Protein AF-A0A936X1R2-F1 (afdb_monomer)

Structure (mmCIF, N/CA/C/O backbone):
data_AF-A0A936X1R2-F1
#
_entry.id   AF-A0A936X1R2-F1
#
loop_
_atom_site.group_PDB
_atom_site.id
_atom_site.type_symbol
_atom_site.label_atom_id
_atom_site.label_alt_id
_atom_site.label_comp_id
_atom_site.label_asym_id
_atom_site.label_entity_id
_atom_site.label_seq_id
_atom_site.pdbx_PDB_ins_code
_atom_site.Cartn_x
_atom_site.Cartn_y
_atom_site.Cartn_z
_atom_site.occupancy
_atom_site.B_iso_or_equiv
_atom_site.auth_seq_id
_atom_site.auth_comp_id
_atom_site.auth_asym_id
_atom_site.auth_atom_id
_atom_site.pdbx_PDB_model_num
ATOM 1 N N . MET A 1 1 ? -15.757 0.746 9.526 1.00 75.25 1 MET A N 1
ATOM 2 C CA . MET A 1 1 ? -15.346 -0.447 10.294 1.00 75.25 1 MET A CA 1
ATOM 3 C C . MET A 1 1 ? -14.422 -0.104 11.464 1.00 75.25 1 MET A C 1
ATOM 5 O O . MET A 1 1 ? -14.875 -0.240 12.589 1.00 75.25 1 MET A O 1
ATOM 9 N N . ALA A 1 2 ? -13.199 0.405 11.245 1.00 78.88 2 ALA A N 1
ATOM 10 C CA . ALA A 1 2 ? -12.267 0.756 12.336 1.00 78.88 2 ALA A CA 1
ATOM 11 C C . ALA A 1 2 ? -12.829 1.808 13.318 1.00 78.88 2 ALA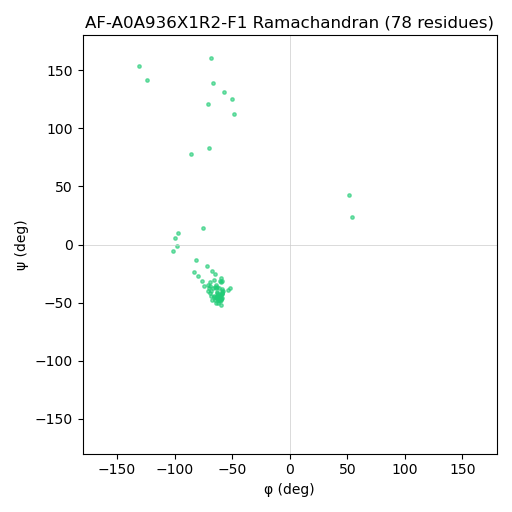 A C 1
ATOM 13 O O . ALA A 1 2 ? -12.761 1.629 14.527 1.00 78.88 2 ALA A O 1
ATOM 14 N N . ILE A 1 3 ? -13.489 2.850 12.802 1.00 82.75 3 ILE A N 1
ATOM 15 C CA . ILE A 1 3 ? -14.153 3.877 13.626 1.00 82.75 3 ILE A CA 1
ATOM 16 C C . ILE A 1 3 ? -15.302 3.293 14.468 1.00 82.75 3 ILE A C 1
ATOM 18 O O . ILE A 1 3 ? -15.485 3.691 15.612 1.00 82.75 3 ILE A O 1
ATOM 22 N N . GLU A 1 4 ? -16.064 2.327 13.945 1.00 83.19 4 GLU A N 1
ATOM 23 C CA . GLU A 1 4 ? -17.127 1.659 14.721 1.00 83.19 4 GLU A CA 1
ATOM 24 C C . GLU A 1 4 ? -16.537 0.763 15.819 1.00 83.19 4 GLU A C 1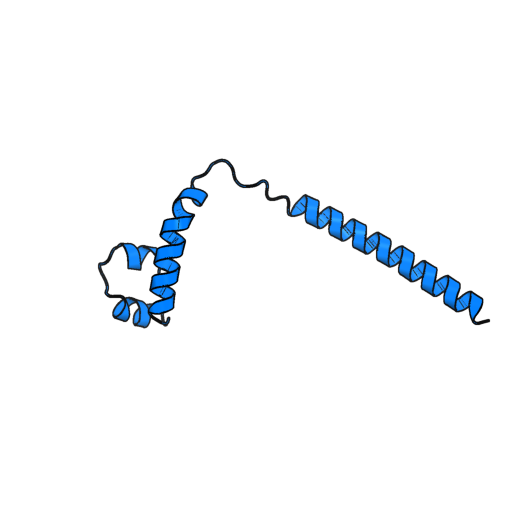
ATOM 26 O O . GLU A 1 4 ? -17.019 0.773 16.948 1.00 83.19 4 GLU A O 1
ATOM 31 N N . ALA A 1 5 ? -15.418 0.088 15.538 1.00 82.94 5 ALA A N 1
ATOM 32 C CA . ALA A 1 5 ? -14.666 -0.672 16.537 1.00 82.94 5 ALA A CA 1
ATOM 33 C C . ALA A 1 5 ? -14.044 0.212 17.643 1.00 82.94 5 ALA A C 1
ATOM 35 O O . ALA A 1 5 ? -13.808 -0.269 18.754 1.00 82.94 5 ALA A O 1
ATOM 36 N N . LEU A 1 6 ? -13.777 1.493 17.358 1.00 81.19 6 LEU A N 1
ATOM 37 C CA . LEU A 1 6 ? -13.313 2.490 18.335 1.00 81.19 6 LEU A CA 1
ATOM 38 C C . LEU A 1 6 ? -14.437 3.071 19.192 1.00 81.19 6 LEU A C 1
ATOM 40 O O . LEU A 1 6 ? -14.183 3.496 20.311 1.00 81.19 6 LEU A O 1
ATOM 44 N N . LYS A 1 7 ? -15.673 3.091 18.683 1.00 85.94 7 LYS A N 1
ATOM 45 C CA . LYS A 1 7 ? -16.839 3.556 19.447 1.00 85.94 7 LYS A CA 1
ATOM 46 C C . LYS A 1 7 ? -17.257 2.575 20.543 1.00 85.94 7 LYS A C 1
ATOM 48 O O . LYS A 1 7 ? -18.016 2.977 21.416 1.00 85.94 7 LYS A O 1
ATOM 53 N N . GLU A 1 8 ? -16.820 1.315 20.461 1.00 80.56 8 GLU A N 1
ATOM 54 C CA . GLU A 1 8 ? -17.064 0.248 21.453 1.00 80.56 8 GLU A CA 1
ATOM 55 C C . GLU A 1 8 ? -18.549 0.025 21.798 1.00 80.56 8 GLU A C 1
ATOM 57 O O . GLU A 1 8 ? -18.893 -0.502 22.850 1.00 80.56 8 GLU A O 1
ATOM 62 N N . ARG A 1 9 ? -19.450 0.410 20.885 1.00 88.75 9 ARG A N 1
ATOM 63 C CA . ARG A 1 9 ? -20.907 0.229 21.022 1.00 88.75 9 ARG A CA 1
ATOM 64 C C . ARG A 1 9 ? -21.377 -1.161 20.607 1.00 88.75 9 ARG A C 1
ATOM 66 O O . ARG A 1 9 ? -22.445 -1.590 21.021 1.00 88.75 9 ARG A O 1
ATOM 73 N N . GLU A 1 10 ? -20.589 -1.823 19.770 1.00 85.56 10 GLU A N 1
ATOM 74 C CA . GLU A 1 10 ? -20.814 -3.173 19.267 1.00 85.56 10 GLU A CA 1
ATOM 75 C C . GLU A 1 10 ? -19.583 -4.013 19.613 1.00 85.56 10 GLU A C 1
ATOM 77 O O . GLU A 1 10 ? -18.440 -3.546 19.540 1.00 85.56 10 GLU A O 1
ATOM 82 N N . SER A 1 11 ? -19.810 -5.266 19.984 1.00 87.44 11 SER A N 1
ATOM 83 C CA . SER A 1 11 ? -18.745 -6.230 20.231 1.00 87.44 11 SER A CA 1
ATOM 84 C C . SER A 1 11 ? -18.011 -6.599 18.935 1.00 87.44 11 SER A C 1
ATOM 86 O O . SER A 1 11 ? -18.522 -6.462 17.820 1.00 87.44 11 SER A O 1
ATOM 88 N N . MET A 1 12 ? -16.792 -7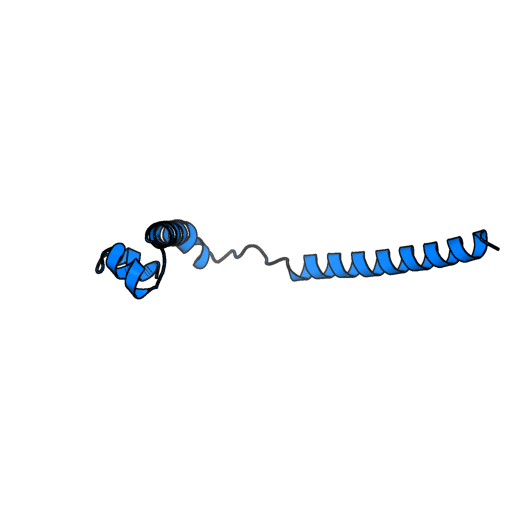.132 19.068 1.00 82.50 12 MET A N 1
ATOM 89 C CA . MET A 1 12 ? -15.994 -7.566 17.912 1.00 82.50 12 MET A CA 1
ATOM 90 C C . MET A 1 12 ? -16.699 -8.640 17.073 1.00 82.50 12 MET A C 1
ATOM 92 O O . MET A 1 12 ? -16.510 -8.688 15.861 1.00 82.50 12 MET A O 1
ATOM 96 N N . SER A 1 13 ? -17.518 -9.491 17.696 1.00 84.38 13 SER A N 1
ATOM 97 C CA . SER A 1 13 ? -18.275 -10.544 17.013 1.00 84.38 13 SER A CA 1
ATOM 98 C C . SER A 1 13 ? -19.472 -9.992 16.232 1.00 84.38 13 SER A C 1
ATOM 100 O O . SER A 1 13 ? -19.767 -10.488 15.144 1.00 84.38 13 SER A O 1
ATOM 102 N N . GLU A 1 14 ? -20.137 -8.955 16.741 1.00 88.31 14 GLU A N 1
ATOM 103 C CA . GLU A 1 14 ? -21.221 -8.254 16.040 1.00 88.31 14 GLU A CA 1
ATOM 104 C C . GLU A 1 14 ? -20.684 -7.479 14.839 1.00 88.31 14 GLU A C 1
ATOM 106 O O . GLU A 1 14 ? -21.214 -7.605 13.734 1.00 88.31 14 GLU A O 1
ATOM 111 N N . LEU A 1 15 ? -19.569 -6.767 15.017 1.00 87.94 15 LEU A N 1
ATOM 112 C CA . LEU A 1 15 ? -18.890 -6.071 13.925 1.00 87.94 15 LEU A CA 1
ATOM 113 C C . LEU A 1 15 ? -18.372 -7.054 12.864 1.00 87.94 15 LEU A C 1
ATOM 115 O O . LEU A 1 15 ? -18.528 -6.797 11.673 1.00 87.94 15 LEU A O 1
ATOM 119 N N . ALA A 1 16 ? -17.812 -8.196 13.274 1.00 89.00 16 ALA A N 1
ATOM 120 C CA . ALA A 1 16 ? -17.349 -9.246 12.364 1.00 89.00 16 ALA A CA 1
ATOM 121 C C . ALA A 1 16 ? -18.477 -9.791 11.486 1.00 89.00 16 ALA A C 1
ATOM 123 O O . ALA A 1 16 ? -18.303 -9.943 10.279 1.00 89.00 16 ALA A O 1
ATOM 124 N N . LYS A 1 17 ? -19.653 -10.029 12.076 1.00 90.38 17 LYS A N 1
ATOM 125 C CA . LYS A 1 17 ? -20.840 -10.465 11.334 1.00 90.38 17 LYS A CA 1
ATOM 126 C C . LYS A 1 17 ? -21.366 -9.374 10.408 1.00 90.38 17 LYS A C 1
ATOM 128 O O . LYS A 1 17 ? -21.620 -9.644 9.244 1.00 90.38 17 LYS A O 1
ATOM 133 N N . ARG A 1 18 ? -21.511 -8.146 10.909 1.00 91.44 18 ARG A N 1
ATOM 134 C CA . ARG A 1 18 ? -22.084 -7.022 10.156 1.00 91.44 18 ARG A CA 1
ATOM 135 C C . ARG A 1 18 ? -21.240 -6.620 8.948 1.00 91.44 18 ARG A C 1
ATOM 137 O O . ARG A 1 18 ? -21.790 -6.211 7.933 1.00 91.44 18 ARG A O 1
ATOM 144 N N . PHE A 1 19 ? -19.920 -6.681 9.081 1.00 89.44 19 PHE A N 1
ATOM 145 C CA . PHE A 1 19 ? -18.988 -6.333 8.012 1.00 89.44 19 PHE A CA 1
ATOM 146 C C . PHE A 1 19 ? -18.443 -7.557 7.264 1.00 89.44 19 PHE A C 1
ATOM 148 O O . PHE A 1 19 ? -17.570 -7.384 6.420 1.00 89.44 19 PHE A O 1
ATOM 155 N N . GLU A 1 20 ? -18.935 -8.762 7.575 1.00 91.12 20 GLU A N 1
ATOM 156 C CA . GLU A 1 20 ? -18.538 -10.034 6.951 1.00 91.12 20 GLU A CA 1
ATOM 157 C C . GLU A 1 20 ? -17.016 -10.265 6.922 1.00 91.12 20 GLU A C 1
ATOM 159 O O . GLU A 1 20 ? -16.432 -10.719 5.940 1.00 91.12 20 GLU A O 1
ATOM 164 N N . VAL A 1 21 ? -16.347 -9.949 8.030 1.00 92.06 21 VAL A N 1
ATOM 165 C CA . VAL A 1 21 ? -14.888 -10.052 8.169 1.00 92.06 21 VAL A CA 1
ATOM 166 C C . VAL A 1 21 ? -14.506 -10.782 9.447 1.00 92.06 21 VAL A C 1
ATOM 168 O O . VAL A 1 21 ? -15.218 -10.758 10.447 1.00 92.06 21 VAL A O 1
ATOM 171 N N . HIS A 1 22 ? -13.336 -11.417 9.446 1.00 89.94 22 HIS A N 1
ATOM 172 C CA . HIS A 1 22 ? -12.843 -12.126 10.624 1.00 89.94 22 HIS A CA 1
ATOM 173 C C . HIS A 1 22 ? -12.531 -11.146 11.783 1.00 89.94 22 HIS A C 1
ATOM 175 O O . HIS A 1 22 ? -11.901 -10.115 11.533 1.00 89.94 22 HIS A O 1
ATOM 181 N N . PRO A 1 23 ? -12.861 -11.458 13.056 1.00 85.88 23 PRO A N 1
ATOM 182 C CA . PRO A 1 23 ? -12.622 -10.565 14.202 1.00 85.88 23 PRO A CA 1
ATOM 183 C C . PRO A 1 23 ? -11.178 -10.046 14.325 1.00 85.88 23 PRO A C 1
ATOM 185 O O . PRO A 1 23 ? -10.959 -8.872 14.622 1.00 85.88 23 PRO A O 1
ATOM 188 N N . ASN A 1 24 ? -10.183 -10.887 14.016 1.00 90.06 24 ASN A N 1
ATOM 189 C CA . ASN A 1 24 ? -8.770 -10.475 14.005 1.00 90.06 24 ASN A CA 1
ATOM 190 C C . ASN A 1 24 ? -8.480 -9.336 13.010 1.00 90.06 24 ASN A C 1
ATOM 192 O O . ASN A 1 24 ? -7.628 -8.496 13.287 1.00 90.06 24 ASN A O 1
ATOM 196 N N . MET A 1 25 ? -9.191 -9.274 11.877 1.00 89.19 25 MET A N 1
ATOM 197 C CA . MET A 1 25 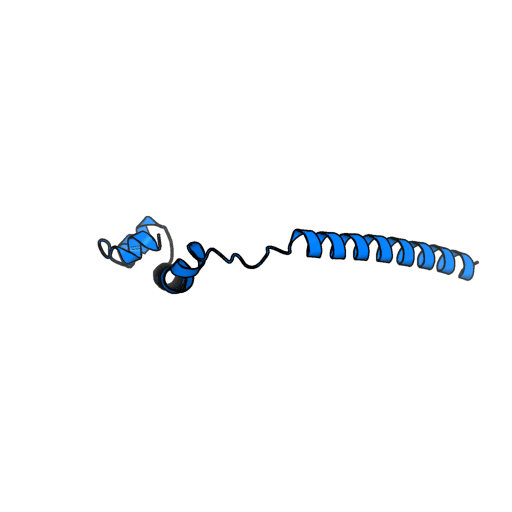? -9.031 -8.193 10.895 1.00 89.19 25 MET A CA 1
ATOM 198 C C . MET A 1 25 ? -9.542 -6.867 11.452 1.00 89.19 25 MET A C 1
ATOM 200 O O . MET A 1 25 ? -8.892 -5.841 11.288 1.00 89.19 25 MET A O 1
ATOM 204 N N . ILE A 1 26 ? -10.659 -6.895 12.181 1.00 89.44 26 ILE A N 1
ATOM 205 C CA . ILE A 1 26 ? -11.218 -5.706 12.834 1.00 89.44 26 ILE A CA 1
ATOM 206 C C . ILE A 1 26 ? -10.249 -5.173 13.885 1.00 89.44 26 ILE A C 1
ATOM 208 O O . ILE A 1 26 ? -9.998 -3.970 13.918 1.00 89.44 26 ILE A O 1
ATOM 212 N N . SER A 1 27 ? -9.668 -6.055 14.704 1.00 88.06 27 SER A N 1
ATOM 213 C CA . SER A 1 27 ? -8.671 -5.647 15.697 1.00 88.06 27 SER A CA 1
ATOM 214 C C . SER A 1 27 ? -7.433 -5.037 15.041 1.00 88.06 27 SER A C 1
ATOM 216 O O . SER A 1 27 ? -6.963 -3.992 15.485 1.00 88.06 27 SER A O 1
ATOM 218 N N . LYS A 1 28 ? -6.933 -5.653 13.962 1.00 91.12 28 LYS A N 1
ATOM 219 C CA . LYS A 1 28 ? -5.797 -5.133 13.194 1.00 91.12 28 LYS A CA 1
ATOM 220 C C . LYS A 1 28 ? -6.096 -3.746 12.623 1.00 91.12 28 LYS A C 1
ATOM 222 O O . LYS A 1 28 ? -5.300 -2.833 12.795 1.00 91.12 28 LYS A O 1
ATOM 227 N N . TRP A 1 29 ? -7.256 -3.566 11.997 1.00 91.69 29 TRP A N 1
ATOM 228 C CA . TRP A 1 29 ? -7.650 -2.279 11.422 1.00 91.69 29 TRP A CA 1
ATOM 229 C C . TRP A 1 29 ? -7.942 -1.210 12.477 1.00 91.69 29 TRP A C 1
ATOM 231 O O . TRP A 1 29 ? -7.6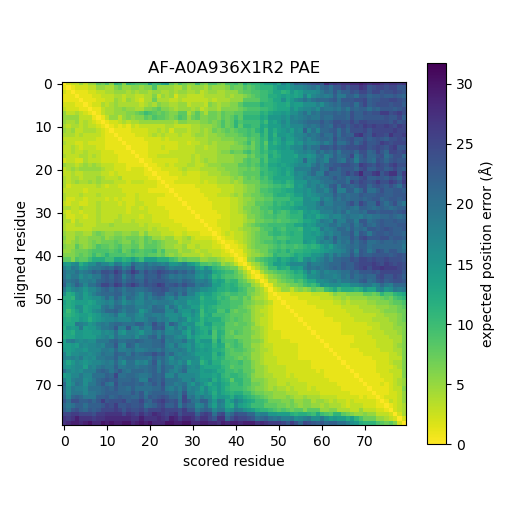81 -0.037 12.228 1.00 91.69 29 TRP A O 1
ATOM 241 N N . LYS A 1 30 ? -8.460 -1.587 13.655 1.00 87.81 30 LYS A N 1
ATOM 242 C CA . LYS A 1 30 ? -8.605 -0.673 14.800 1.00 87.81 30 LYS A CA 1
ATOM 243 C C . LYS A 1 30 ? -7.236 -0.147 15.232 1.00 87.81 30 LYS A C 1
ATOM 245 O O . LYS A 1 30 ? -7.084 1.060 15.386 1.00 87.81 30 LYS A O 1
ATOM 250 N N . GLN A 1 31 ? -6.259 -1.038 15.389 1.00 89.50 31 GLN A N 1
ATOM 251 C CA . GLN A 1 31 ? -4.897 -0.673 15.771 1.00 89.50 31 GLN A CA 1
ATOM 252 C C . GLN A 1 31 ? -4.222 0.204 14.707 1.00 89.50 31 GLN A C 1
ATOM 254 O O . GLN A 1 31 ? -3.759 1.293 15.028 1.00 89.50 31 GLN A O 1
ATOM 259 N N . GLU A 1 32 ? -4.255 -0.215 13.440 1.00 89.31 32 GLU A N 1
ATOM 260 C CA . GLU A 1 32 ? -3.657 0.529 12.323 1.00 89.31 32 GLU A CA 1
ATOM 261 C C . GLU A 1 32 ? -4.258 1.934 12.180 1.00 89.31 32 GLU A C 1
ATOM 263 O O . GLU A 1 32 ? -3.542 2.900 11.927 1.00 89.31 32 GLU A O 1
ATOM 268 N N . PHE A 1 33 ? -5.571 2.070 12.391 1.00 89.69 33 PHE A N 1
ATOM 269 C CA . PHE A 1 33 ? -6.222 3.375 12.380 1.00 89.69 33 PHE A CA 1
ATOM 270 C C . PHE A 1 33 ? -5.721 4.268 13.517 1.00 89.69 33 PHE A C 1
ATOM 272 O O . PHE A 1 33 ? -5.436 5.432 13.276 1.00 89.69 33 PHE A O 1
ATOM 279 N N . VAL A 1 34 ? -5.606 3.754 14.745 1.00 88.25 34 VAL A N 1
ATOM 280 C CA . VAL A 1 34 ? -5.106 4.547 15.880 1.00 88.25 34 VAL A CA 1
ATOM 281 C C . VAL A 1 34 ? -3.670 4.999 15.628 1.00 88.25 34 VAL A C 1
ATOM 283 O O . VAL A 1 34 ? -3.384 6.181 15.792 1.00 88.25 34 VAL A O 1
ATOM 286 N N . GLU A 1 35 ? -2.809 4.092 15.168 1.00 89.00 35 GLU A N 1
ATOM 287 C CA . GLU A 1 35 ? -1.392 4.363 14.900 1.00 89.00 35 GLU A CA 1
ATOM 288 C C . GLU A 1 35 ? -1.186 5.412 13.799 1.00 89.00 35 GLU A C 1
ATOM 290 O O . GLU A 1 35 ? -0.349 6.293 13.957 1.00 89.00 35 GLU A O 1
ATOM 295 N N . ARG A 1 36 ? -1.969 5.355 12.714 1.00 86.56 36 ARG A N 1
ATOM 296 C CA . ARG A 1 36 ? -1.775 6.217 11.532 1.00 86.56 36 ARG A CA 1
ATOM 297 C C . ARG A 1 36 ? -2.727 7.405 11.445 1.00 86.56 36 ARG A C 1
ATOM 299 O O . ARG A 1 36 ? -2.614 8.226 10.541 1.00 86.56 36 ARG A O 1
ATOM 306 N N . SER A 1 37 ? -3.703 7.513 12.348 1.00 85.56 37 SER A N 1
ATOM 307 C CA . SER A 1 37 ? -4.714 8.581 12.286 1.00 85.56 37 SER A CA 1
ATOM 308 C C . SER A 1 37 ? -4.117 9.984 12.381 1.00 85.56 37 SER A C 1
ATOM 310 O O . SER A 1 37 ? -4.662 10.901 11.770 1.00 85.56 37 SER A O 1
ATOM 312 N N . SER A 1 38 ? -3.006 10.157 13.104 1.00 82.56 38 SER A N 1
ATOM 313 C CA . SER A 1 38 ? -2.298 11.436 13.210 1.00 82.56 38 SER A CA 1
ATOM 314 C C . SER A 1 38 ? -1.670 11.861 11.886 1.00 82.56 38 SER A C 1
ATOM 316 O O . SER A 1 38 ? -1.753 13.036 11.540 1.00 82.56 38 SER A O 1
ATOM 318 N N . GLU A 1 39 ? -1.144 10.908 11.110 1.00 84.38 39 GLU A N 1
ATOM 319 C CA . GLU A 1 39 ? -0.488 11.144 9.813 1.00 84.38 39 GLU A CA 1
ATOM 320 C C . GLU A 1 39 ? -1.440 11.807 8.802 1.00 84.38 39 GLU A C 1
AT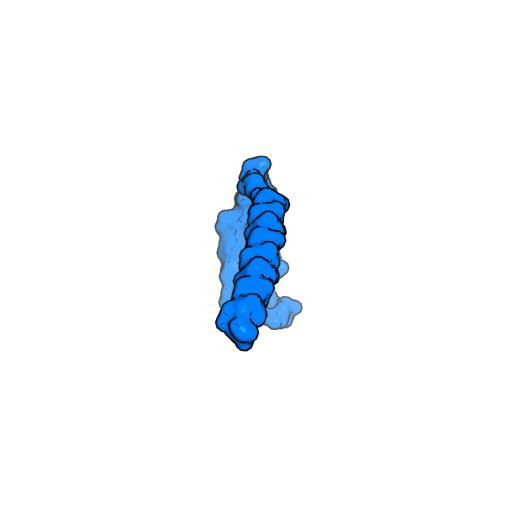OM 322 O O . GLU A 1 39 ? -1.025 12.585 7.949 1.00 84.38 39 GLU A O 1
ATOM 327 N N . ILE A 1 40 ? -2.750 11.557 8.918 1.00 79.88 40 ILE A N 1
ATOM 328 C CA . ILE A 1 40 ? -3.777 12.151 8.044 1.00 79.88 40 ILE A CA 1
ATOM 329 C C . ILE A 1 40 ? -3.881 13.671 8.242 1.00 79.88 40 ILE A C 1
ATOM 331 O O . ILE A 1 40 ? -4.235 14.397 7.309 1.00 79.88 40 ILE A O 1
ATOM 335 N N . PHE A 1 41 ? -3.591 14.151 9.452 1.00 81.75 41 PHE A N 1
ATOM 336 C CA . PHE A 1 41 ? -3.644 15.567 9.815 1.00 81.75 41 PHE A CA 1
ATOM 337 C C . PHE A 1 41 ? -2.269 16.242 9.764 1.00 81.75 41 PHE A C 1
ATOM 339 O O . PHE A 1 41 ? -2.176 17.448 10.002 1.00 81.75 41 PHE A O 1
ATOM 346 N N . GLU A 1 42 ? -1.207 15.501 9.440 1.00 82.25 42 GLU A N 1
ATOM 347 C CA . GLU A 1 42 ? 0.112 16.080 9.220 1.00 82.25 42 GLU A CA 1
ATOM 348 C C . GLU A 1 42 ? 0.125 16.877 7.907 1.00 82.25 42 GLU A C 1
ATOM 350 O O . GLU A 1 42 ? -0.137 16.371 6.816 1.00 82.25 42 GLU A O 1
ATOM 355 N N . THR A 1 43 ? 0.443 18.169 8.012 1.00 66.25 43 THR A N 1
ATOM 356 C CA . THR A 1 43 ? 0.535 19.090 6.866 1.00 66.25 43 THR A CA 1
ATOM 357 C C . THR A 1 43 ? 1.705 18.746 5.937 1.00 66.25 43 THR A C 1
ATOM 359 O O . THR A 1 43 ? 1.692 19.093 4.757 1.00 66.25 43 THR A O 1
ATOM 362 N N . SER A 1 44 ? 2.712 18.042 6.458 1.00 66.75 44 SER A N 1
ATOM 363 C CA . SER A 1 44 ? 3.826 17.504 5.684 1.00 66.75 44 SER A CA 1
ATOM 364 C C . SER A 1 44 ? 3.430 16.145 5.117 1.00 66.75 44 SER A C 1
ATOM 366 O O . SER A 1 44 ? 3.859 15.108 5.620 1.00 66.75 44 SER A O 1
ATOM 368 N N . ARG A 1 45 ? 2.634 16.129 4.042 1.00 65.56 45 ARG A N 1
ATOM 369 C CA . ARG A 1 45 ? 2.594 14.922 3.210 1.00 65.56 45 ARG A CA 1
ATOM 370 C C . ARG A 1 45 ? 4.027 14.651 2.745 1.00 65.56 45 ARG A C 1
ATOM 372 O O . ARG A 1 45 ? 4.657 15.602 2.275 1.00 65.56 45 ARG A O 1
ATOM 379 N N . PRO A 1 46 ? 4.556 13.418 2.858 1.00 64.75 46 PRO A N 1
ATOM 380 C CA . PRO A 1 46 ? 5.754 13.075 2.107 1.00 64.75 46 PRO A CA 1
ATOM 381 C C . PRO A 1 46 ? 5.473 13.479 0.663 1.00 64.75 46 PRO A C 1
ATOM 383 O O . PRO A 1 46 ? 4.407 13.138 0.144 1.00 64.75 46 PRO A O 1
ATOM 386 N N . GLU A 1 47 ? 6.345 14.307 0.078 1.00 65.25 47 GLU A N 1
ATOM 387 C CA . GLU A 1 47 ? 6.210 14.715 -1.317 1.00 65.25 47 GLU A CA 1
ATOM 388 C C . GLU A 1 47 ? 5.963 13.446 -2.118 1.00 65.25 47 GLU A C 1
ATOM 390 O O . GLU A 1 47 ? 6.811 12.550 -2.14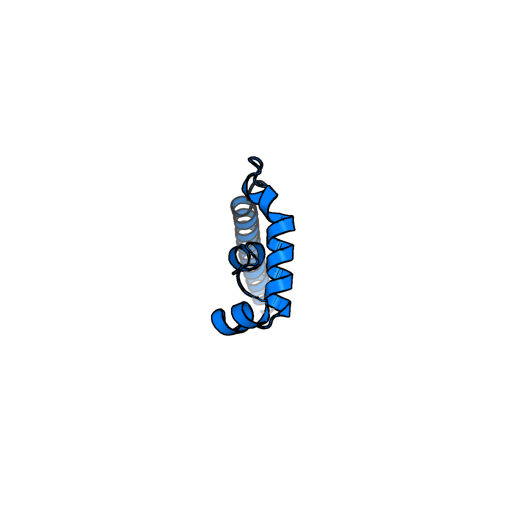6 1.00 65.25 47 GLU A O 1
ATOM 395 N N . ASP A 1 48 ? 4.755 13.334 -2.670 1.00 67.31 48 ASP A N 1
ATOM 396 C CA . ASP A 1 48 ? 4.342 12.180 -3.443 1.00 67.31 48 ASP A CA 1
ATOM 397 C C . ASP A 1 48 ? 5.139 12.247 -4.745 1.00 67.31 48 ASP A C 1
ATOM 399 O O . ASP A 1 48 ? 4.723 12.817 -5.753 1.00 67.31 48 ASP A O 1
ATOM 403 N N . ASN A 1 49 ? 6.373 11.748 -4.680 1.00 77.31 49 ASN A N 1
ATOM 404 C CA . ASN A 1 49 ? 7.369 11.841 -5.740 1.00 77.31 49 ASN A CA 1
ATOM 405 C C . ASN A 1 49 ? 7.054 10.858 -6.876 1.00 77.31 49 ASN A C 1
ATOM 407 O O . ASN A 1 49 ? 7.893 10.584 -7.732 1.00 77.31 49 ASN A 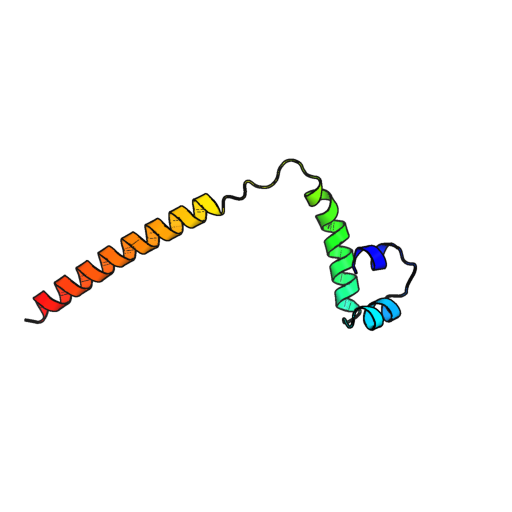O 1
ATOM 411 N N . PHE A 1 50 ? 5.835 10.323 -6.869 1.00 84.12 50 PHE A N 1
ATOM 412 C CA . PHE A 1 50 ? 5.298 9.379 -7.819 1.00 84.12 50 PHE A CA 1
ATOM 413 C C . PHE A 1 50 ? 5.420 9.878 -9.254 1.00 84.12 50 PHE A C 1
ATOM 415 O O . PHE A 1 50 ? 5.769 9.095 -10.131 1.00 84.12 50 PHE A O 1
ATOM 422 N N . GLU A 1 51 ? 5.209 11.173 -9.505 1.00 85.44 51 GLU A N 1
ATOM 423 C CA . GLU A 1 51 ? 5.355 11.719 -10.857 1.00 85.44 51 GLU A CA 1
ATOM 424 C C . GLU A 1 51 ? 6.829 11.768 -11.297 1.00 85.44 51 GLU A C 1
ATOM 426 O O . GLU A 1 51 ? 7.150 11.380 -12.418 1.00 85.44 51 GLU A O 1
ATOM 431 N N . ALA A 1 52 ? 7.754 12.126 -10.399 1.00 88.81 52 ALA A N 1
ATOM 432 C CA . ALA A 1 52 ? 9.186 12.113 -10.702 1.00 88.81 52 ALA A CA 1
ATOM 433 C C . ALA A 1 52 ? 9.735 10.684 -10.858 1.00 88.81 52 ALA A C 1
ATOM 435 O O . ALA A 1 52 ? 10.620 10.423 -11.676 1.00 88.81 52 ALA A O 1
ATOM 436 N N . GLU A 1 53 ? 9.232 9.735 -10.070 1.00 92.31 53 GLU A N 1
ATOM 437 C CA . GLU A 1 53 ? 9.581 8.322 -10.187 1.00 92.31 53 GLU A CA 1
ATOM 438 C C . GLU A 1 53 ? 9.017 7.718 -11.478 1.00 92.31 53 GLU A C 1
ATOM 440 O O . GLU A 1 53 ? 9.732 7.023 -12.202 1.00 92.31 53 GLU A O 1
ATOM 445 N N . ARG A 1 54 ? 7.779 8.066 -11.835 1.00 93.44 54 ARG A N 1
ATOM 446 C CA . ARG A 1 54 ? 7.154 7.709 -13.110 1.00 93.44 54 ARG A CA 1
ATOM 447 C C . ARG A 1 54 ? 7.950 8.241 -14.300 1.00 93.44 54 ARG A C 1
ATOM 449 O O . ARG A 1 54 ? 8.218 7.481 -15.230 1.00 93.44 54 ARG A O 1
ATOM 456 N N . GLU A 1 55 ? 8.375 9.501 -14.268 1.00 95.44 55 GLU A N 1
ATOM 457 C CA . GLU A 1 55 ? 9.202 10.088 -15.326 1.00 95.44 55 GLU A CA 1
ATOM 458 C C . GLU A 1 55 ? 10.542 9.349 -15.471 1.00 95.44 55 GLU A C 1
ATOM 460 O O . GLU A 1 55 ? 10.936 8.969 -16.579 1.00 95.44 55 GLU A O 1
ATOM 465 N N . LYS A 1 56 ? 11.213 9.044 -14.351 1.00 95.94 56 LYS A N 1
ATOM 466 C CA . LYS A 1 56 ? 12.447 8.236 -14.346 1.00 95.94 56 LYS A CA 1
ATOM 467 C C . LYS A 1 56 ? 12.231 6.852 -14.958 1.00 95.94 56 LYS A C 1
ATOM 469 O O . LYS A 1 56 ? 13.082 6.382 -15.718 1.00 95.94 56 LYS A O 1
ATOM 474 N N . LEU A 1 57 ? 11.113 6.199 -14.642 1.00 97.12 57 LEU A N 1
ATOM 475 C CA . LEU A 1 57 ? 10.764 4.888 -15.187 1.00 97.12 57 LEU A CA 1
ATOM 476 C C . LEU A 1 57 ? 10.504 4.954 -16.696 1.00 97.12 57 LEU A C 1
ATOM 478 O O . LEU A 1 57 ? 11.052 4.133 -17.432 1.00 97.12 57 LEU A O 1
ATOM 482 N N . PHE A 1 58 ? 9.763 5.952 -17.187 1.00 97.62 58 PHE A N 1
ATOM 483 C CA . PHE A 1 58 ? 9.552 6.132 -18.627 1.00 97.62 58 PHE A CA 1
ATOM 484 C C . PHE A 1 58 ? 10.858 6.406 -19.379 1.00 97.62 58 PHE A C 1
ATOM 486 O O . PHE A 1 58 ? 11.114 5.783 -20.411 1.00 97.62 58 PHE A O 1
ATOM 493 N N . ALA A 1 59 ? 11.734 7.252 -18.832 1.00 97.44 59 ALA A N 1
ATOM 494 C CA . ALA A 1 59 ? 13.053 7.499 -19.411 1.00 97.44 59 ALA A CA 1
ATOM 495 C C . ALA A 1 59 ? 13.917 6.223 -19.461 1.00 97.44 59 ALA A C 1
ATOM 497 O O . ALA A 1 59 ? 14.651 5.992 -20.427 1.00 97.44 59 ALA A O 1
ATOM 498 N N . LYS A 1 60 ? 13.829 5.367 -18.432 1.00 97.62 60 LYS A N 1
ATOM 499 C CA . LYS A 1 60 ? 14.515 4.067 -18.394 1.00 97.62 60 LYS A CA 1
ATOM 500 C C . LYS A 1 60 ? 13.975 3.123 -19.469 1.00 97.62 60 LYS A C 1
ATOM 502 O O . LYS A 1 60 ? 14.778 2.505 -20.164 1.00 97.62 60 LYS A O 1
ATOM 507 N N . ILE A 1 61 ? 12.652 3.037 -19.623 1.00 98.06 61 ILE A N 1
ATOM 508 C CA . ILE A 1 61 ? 12.003 2.208 -20.649 1.00 98.06 61 ILE A CA 1
ATOM 509 C C . ILE A 1 61 ? 12.454 2.647 -22.041 1.00 98.06 61 ILE A C 1
ATOM 511 O O . ILE A 1 61 ? 12.980 1.819 -22.779 1.00 98.06 61 ILE A O 1
ATOM 515 N N . GLY A 1 62 ? 12.358 3.940 -22.366 1.00 97.69 62 GLY A N 1
ATOM 516 C CA . GLY A 1 62 ? 12.768 4.443 -23.681 1.00 97.69 62 GLY A CA 1
ATOM 517 C C . GLY A 1 62 ? 14.239 4.147 -23.997 1.00 97.69 62 GLY A C 1
ATOM 518 O O . GLY A 1 62 ? 14.572 3.726 -25.104 1.00 97.69 62 GLY A O 1
ATOM 519 N N . ARG A 1 63 ? 15.134 4.274 -23.007 1.00 97.69 63 ARG A N 1
ATOM 520 C CA . ARG A 1 63 ? 16.548 3.893 -23.167 1.00 97.69 63 ARG A CA 1
ATOM 521 C C . ARG A 1 63 ? 16.711 2.404 -23.471 1.00 97.69 63 ARG A C 1
ATOM 523 O O . ARG A 1 63 ? 17.435 2.051 -24.398 1.00 97.69 63 ARG A O 1
ATOM 530 N N . LEU A 1 64 ? 16.035 1.546 -22.709 1.00 98.06 64 LEU A N 1
ATOM 531 C CA . LEU A 1 64 ? 16.093 0.096 -22.896 1.00 98.06 64 LEU A CA 1
ATOM 532 C C . LEU A 1 64 ? 15.524 -0.328 -24.254 1.00 98.06 64 LEU A C 1
ATOM 534 O O . LEU A 1 64 ? 16.040 -1.265 -24.859 1.00 98.06 64 LEU A O 1
ATOM 538 N N . GLU A 1 65 ? 14.496 0.351 -24.761 1.00 97.88 65 GLU A N 1
ATOM 539 C CA . GLU A 1 65 ? 13.957 0.095 -26.099 1.00 97.88 65 GLU A CA 1
ATOM 540 C C . GLU A 1 65 ? 14.976 0.413 -27.193 1.00 97.88 65 GLU A C 1
ATOM 542 O O . GLU A 1 65 ? 15.205 -0.424 -28.069 1.00 97.88 65 GLU A O 1
ATOM 547 N N . VAL A 1 66 ? 15.644 1.567 -27.099 1.00 97.56 66 VAL A N 1
ATOM 548 C CA . VAL A 1 66 ? 16.708 1.955 -28.036 1.00 97.56 66 VAL A CA 1
ATOM 549 C C . VAL A 1 66 ? 17.881 0.975 -27.974 1.00 97.56 66 VAL A C 1
ATOM 551 O O . VAL A 1 66 ? 18.331 0.499 -29.016 1.00 97.56 66 VAL A O 1
ATOM 554 N N . GLU A 1 67 ? 18.356 0.630 -26.774 1.00 97.44 67 GLU A N 1
ATOM 555 C CA . GLU A 1 67 ? 19.442 -0.342 -26.584 1.00 97.44 67 GLU A CA 1
ATOM 556 C C . GLU A 1 67 ? 19.069 -1.714 -27.162 1.00 97.44 67 GLU A C 1
ATOM 558 O O . GLU A 1 67 ? 19.843 -2.311 -27.911 1.00 97.44 67 GLU A O 1
ATOM 563 N N . ARG A 1 68 ? 17.852 -2.195 -26.888 1.00 97.62 68 ARG A N 1
ATOM 564 C CA . ARG A 1 68 ? 17.328 -3.453 -27.431 1.00 97.62 68 ARG A CA 1
ATOM 565 C C . ARG A 1 68 ? 17.284 -3.431 -28.955 1.00 97.62 68 ARG A C 1
ATOM 567 O O . ARG A 1 68 ? 17.673 -4.412 -29.589 1.00 97.62 68 ARG A O 1
ATOM 574 N N . ASP A 1 69 ? 16.779 -2.359 -29.553 1.00 97.00 69 ASP A N 1
ATOM 575 C CA . ASP A 1 69 ? 16.626 -2.270 -31.006 1.00 97.00 69 ASP A CA 1
ATOM 576 C C . ASP A 1 69 ? 17.977 -2.139 -31.707 1.00 97.00 69 ASP A C 1
ATOM 578 O O . ASP A 1 69 ? 18.197 -2.757 -32.754 1.00 97.00 69 ASP A O 1
ATOM 582 N N . TRP A 1 70 ? 18.922 -1.440 -31.079 1.00 96.69 70 TRP A N 1
ATOM 583 C CA . TRP A 1 70 ? 20.309 -1.414 -31.516 1.00 96.69 70 TRP A CA 1
ATOM 584 C C . TRP A 1 70 ? 20.947 -2.809 -31.463 1.00 96.69 70 TRP A C 1
ATOM 586 O O . TRP A 1 70 ? 21.467 -3.276 -32.477 1.00 96.69 70 TRP A O 1
ATOM 596 N N . LEU A 1 71 ? 20.828 -3.528 -30.342 1.00 95.69 71 LEU A N 1
ATOM 597 C CA . LEU A 1 71 ? 21.352 -4.893 -30.199 1.00 95.69 71 LEU A CA 1
ATOM 598 C C . LEU A 1 71 ? 20.740 -5.858 -31.223 1.00 95.69 71 LEU A C 1
ATOM 600 O O . LEU A 1 71 ? 21.46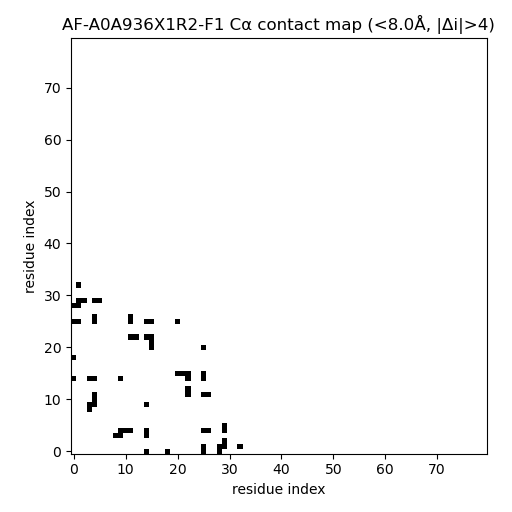2 -6.634 -31.850 1.00 95.69 71 LEU A O 1
ATOM 604 N N . LYS A 1 72 ? 19.425 -5.777 -31.460 1.00 95.44 72 LYS A N 1
ATOM 605 C CA . LYS A 1 72 ? 18.745 -6.555 -32.511 1.00 95.44 72 LYS A CA 1
ATOM 606 C C . LYS A 1 72 ? 19.316 -6.258 -33.896 1.00 95.44 72 LYS A C 1
ATOM 608 O O . LYS A 1 72 ? 19.484 -7.180 -34.692 1.00 95.44 72 LYS A O 1
ATOM 613 N N . LYS A 1 73 ? 19.606 -4.989 -34.202 1.00 94.38 73 LYS A N 1
ATOM 614 C CA . LYS A 1 73 ? 20.205 -4.587 -35.481 1.00 94.38 73 LYS A CA 1
ATOM 615 C C . LYS A 1 73 ? 21.611 -5.170 -35.638 1.00 94.38 73 LYS A C 1
ATOM 617 O O . LYS A 1 73 ? 21.896 -5.760 -36.675 1.00 94.38 73 LYS A O 1
ATOM 622 N N . ILE A 1 74 ? 22.459 -5.049 -34.614 1.00 94.06 74 ILE A N 1
ATOM 623 C CA . ILE A 1 74 ? 23.824 -5.602 -34.619 1.00 94.06 74 ILE A CA 1
ATOM 624 C C . ILE A 1 74 ? 23.798 -7.126 -34.770 1.00 94.06 74 ILE A C 1
ATOM 626 O O . ILE A 1 74 ? 24.491 -7.659 -35.630 1.00 94.06 74 ILE A O 1
ATOM 630 N N . SER A 1 75 ? 22.957 -7.823 -34.003 1.00 91.50 75 SER A N 1
ATOM 631 C CA . SER A 1 75 ? 22.822 -9.283 -34.082 1.00 91.50 75 SER A CA 1
ATOM 632 C C . SER A 1 75 ? 22.416 -9.759 -35.480 1.00 91.50 75 SER A C 1
ATOM 634 O O . SER A 1 75 ? 22.977 -10.733 -35.972 1.00 91.50 75 SER A O 1
ATOM 636 N N . LYS A 1 76 ? 21.503 -9.048 -36.157 1.00 90.75 76 LYS A N 1
ATOM 637 C CA . LYS A 1 76 ? 21.137 -9.350 -37.550 1.00 90.75 76 LYS A CA 1
ATOM 638 C C . LYS A 1 76 ? 22.291 -9.141 -38.532 1.00 90.75 76 LYS A C 1
ATOM 640 O O . LYS A 1 76 ? 22.389 -9.896 -39.488 1.00 90.75 76 LYS A O 1
ATOM 645 N N . MET A 1 77 ? 23.134 -8.130 -38.315 1.00 82.69 77 MET A N 1
ATOM 646 C CA . MET A 1 77 ? 24.286 -7.850 -39.183 1.00 82.69 77 MET A CA 1
ATOM 647 C C . MET A 1 77 ? 25.449 -8.822 -38.951 1.00 82.69 77 MET A C 1
ATOM 649 O O . MET A 1 77 ? 26.164 -9.126 -39.892 1.00 82.69 77 MET A O 1
ATOM 653 N N . ALA A 1 78 ? 25.631 -9.323 -37.727 1.00 79.19 78 ALA A N 1
ATOM 654 C CA . ALA A 1 78 ? 26.685 -10.285 -37.391 1.00 79.19 78 ALA A CA 1
ATOM 655 C C . ALA A 1 78 ? 26.338 -11.745 -37.749 1.00 79.19 78 ALA A C 1
ATOM 657 O O . ALA A 1 78 ? 27.209 -12.607 -37.698 1.00 79.19 78 ALA A O 1
ATOM 658 N N . GLY A 1 79 ? 25.067 -12.030 -38.052 1.00 70.75 79 GLY A N 1
ATOM 659 C CA . GLY A 1 79 ? 24.587 -13.345 -38.491 1.00 70.75 79 GLY A CA 1
ATOM 660 C C . GLY A 1 79 ? 24.453 -13.502 -40.011 1.00 70.75 79 GLY A C 1
ATOM 661 O O . GLY A 1 79 ? 23.834 -14.475 -40.441 1.00 70.75 79 GLY A O 1
ATOM 662 N N . GLN A 1 80 ? 24.963 -12.545 -40.797 1.00 52.94 80 GLN A N 1
ATOM 663 C CA . GLN A 1 80 ? 25.105 -12.628 -42.257 1.00 52.94 80 GLN A CA 1
ATOM 664 C C . GLN A 1 80 ? 26.560 -12.850 -42.656 1.00 52.94 80 GLN A C 1
ATOM 666 O O . GLN A 1 80 ? 27.446 -12.316 -41.953 1.00 52.94 80 GLN A O 1
#

pLDDT: mean 86.91, std 9.36, range [52.94, 98.06]

Nearest PDB structures (foldseek):
  8q90-assembly1_B  TM=5.396E-01  e=6.527E-01  Haloferax mediterranei
  3c57-assembly1_A  TM=6.337E-01  e=1.250E+00  Mycobacterium tuberculosis
  4pcq-assembly1_B  TM=6.317E-01  e=2.970E+00  Mycobacterium tuberculosis H37Rv
  7vim-assembly1_A  TM=5.878E-01  e=4.579E+00  Edwardsiella piscicida
  1xsv-assembly1_B  TM=4.468E-01  e=4.921E+00  Staphylococcus aureus

Solvent-accessible surface area (backbone atoms only — not comparable to full-atom values): 4704 Å² total; per-residue (Å²): 108,39,69,54,62,70,65,63,82,53,53,62,69,56,49,18,61,76,67,74,44,60,49,69,57,52,55,48,43,33,51,52,45,65,75,48,53,60,63,76,71,44,87,75,62,75,77,79,53,59,63,62,52,48,50,53,50,51,56,48,50,55,50,51,50,52,53,49,52,49,50,54,51,51,54,58,60,72,74,106

Secondary structure (DSSP, 8-state):
-HHHHHHTSS-HHHHHHHTTS-HHHHHHHHHHHHHHTTGGG-S-----THHHHHHHHHHHHHHHHHHHHHHHHHHHHHT-

Radius of gyration: 25.72 Å; Cα contacts (8 Å, |Δi|>4): 32; chains: 1; bounding box: 49×32×64 Å

Mean predicted aligned error: 11.28 Å

Sequence (80 aa):
MAIEALKERESMSELAKRFEVHPNMISKWKQEFVERSSEIFETSRPEDNFEAEREKLFAKIGRLEVERDWLKKISKMAGQ

Foldseek 3Di:
DLVVVVVVPDDLVRVCVVVVHDSVVSVVSVVVCVVCVVVVVDPDDPPPCVVVVVVVVVVVVVVVVVVVVVVVVVVVVVVD